Protein AF-A0AA35P210-F1 (afdb_monomer)

Radius of gyration: 18.7 Å; Cα contacts (8 Å, |Δi|>4): 57; chains: 1; bounding box: 35×37×62 Å

Sequence (106 aa):
MSRELFVLTYGALVAQLCKDYEKDEDVNKYLDSMGYNIGIRLVEDFLARSSVKKCRSYSETTDIIAQIHLAAEVTFIQDTLKGDDVTEIGIAFLKKIETRKHKRNK

InterPro domains:
  IPR007194 Transport protein particle (TRAPP) component [PF04051] (6-66)
  IPR016721 Bet3 family [PTHR13048] (1-68)
  IPR024096 NO signalling/Golgi transport ligand-binding domain superfamily [SSF111126] (2-96)

Solvent-accessible surface area (backbone atoms only — not comparable to full-atom values): 6626 Å² total; per-residue (Å²): 135,59,72,65,61,52,53,52,52,51,48,52,51,50,58,48,40,63,69,78,36,98,45,70,71,59,41,50,54,50,53,49,54,51,48,52,60,50,46,65,59,46,52,56,56,45,55,72,73,42,92,67,70,85,62,90,44,70,67,54,43,48,54,53,26,68,76,70,65,61,81,42,52,73,42,79,73,36,39,47,94,81,71,39,98,50,72,37,76,43,77,44,74,76,70,83,84,80,77,79,77,78,80,80,80,132

pLDDT: mean 75.39, std 16.11, range [38.28, 94.88]

Foldseek 3Di:
DDPVVVVVVVVVVLVVLVVVDVDPVVSVVVVVVVVVVVVVVVVVVCVVPDPQPDDPDVVSVCVVCVVPPAPWDKDFPDDVVVPGPDTDIDTHHPDDDDDPPDPPDD

Organism: NCBI:txid74358

Secondary structure (DSSP, 8-state):
--HHHHHHHHHHHHHHHHHH-S-HHHHHHHHHHHHHHHHHHHHHHHHHHS-----SSHHHHHHHHHHH--SEEEEEEE-GGGT-SS-EEEEEE-------------

Mean predicted aligned error: 11.5 Å

Structure (mmCIF, N/CA/C/O backbone):
data_AF-A0AA35P210-F1
#
_entry.id   AF-A0AA35P210-F1
#
loop_
_atom_site.group_PDB
_atom_site.id
_atom_site.type_symbol
_atom_site.label_atom_id
_atom_site.label_alt_id
_atom_site.label_comp_id
_atom_site.label_asym_id
_atom_site.label_entity_id
_atom_site.label_seq_id
_atom_site.pdbx_PDB_ins_code
_atom_site.Ca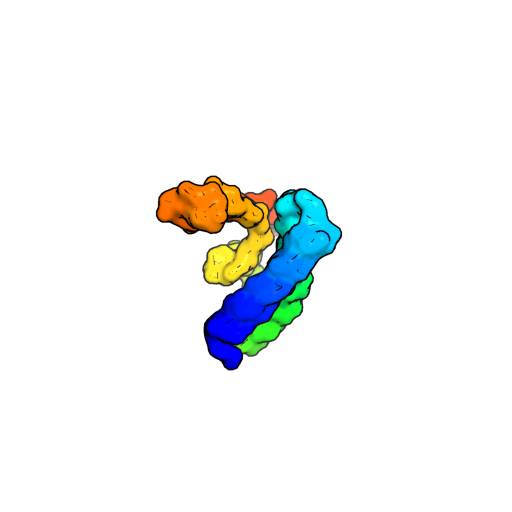rtn_x
_atom_site.Cartn_y
_atom_site.Cartn_z
_atom_site.occupancy
_atom_site.B_iso_or_equiv
_atom_site.auth_seq_id
_atom_site.auth_comp_id
_atom_site.auth_asym_id
_atom_site.auth_atom_id
_atom_site.pdbx_PDB_model_num
ATOM 1 N N . MET A 1 1 ? 14.359 -12.655 3.179 1.00 58.31 1 MET A N 1
ATOM 2 C CA . MET A 1 1 ? 13.148 -12.359 3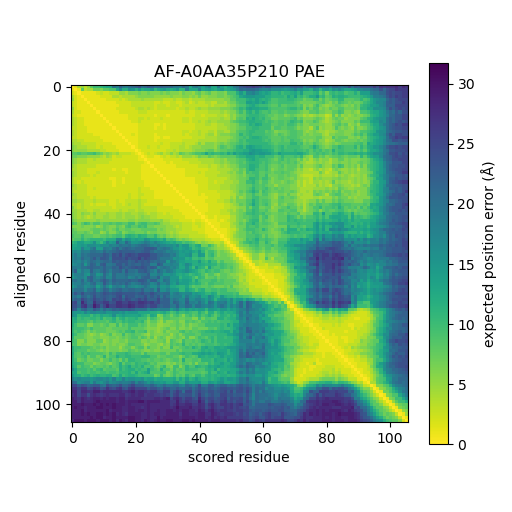.976 1.00 58.31 1 MET A CA 1
ATOM 3 C C . MET A 1 1 ? 12.151 -13.479 3.743 1.00 58.31 1 MET A C 1
ATOM 5 O O . MET A 1 1 ? 11.927 -13.806 2.584 1.00 58.31 1 MET A O 1
ATOM 9 N N . SER A 1 2 ? 11.616 -14.105 4.796 1.00 87.69 2 SER A N 1
ATOM 10 C CA . SER A 1 2 ? 10.570 -15.126 4.649 1.00 87.69 2 SER A CA 1
ATOM 11 C C . SER A 1 2 ? 9.199 -14.463 4.482 1.00 87.69 2 SER A C 1
ATOM 13 O O . SER A 1 2 ? 8.934 -13.408 5.062 1.00 87.69 2 SER A O 1
ATOM 15 N N . ARG A 1 3 ? 8.318 -15.083 3.687 1.00 87.25 3 ARG A N 1
ATOM 16 C CA . ARG A 1 3 ? 6.931 -14.629 3.478 1.00 87.25 3 ARG A CA 1
ATOM 17 C C . ARG A 1 3 ? 6.172 -14.498 4.802 1.00 87.25 3 ARG A C 1
ATOM 19 O O . ARG A 1 3 ? 5.434 -13.542 4.993 1.00 87.25 3 ARG A O 1
ATOM 26 N N . GLU A 1 4 ? 6.384 -15.438 5.714 1.00 86.25 4 GLU A N 1
ATOM 27 C CA . GLU A 1 4 ? 5.726 -15.485 7.023 1.00 86.25 4 GLU A CA 1
ATOM 28 C C . GLU A 1 4 ? 6.082 -14.278 7.891 1.00 86.25 4 GLU A C 1
ATOM 30 O O . GLU A 1 4 ? 5.196 -13.656 8.468 1.00 86.25 4 GLU A O 1
ATOM 35 N N . LEU A 1 5 ? 7.360 -13.887 7.927 1.00 90.38 5 LEU A N 1
ATOM 36 C CA . LEU A 1 5 ? 7.794 -12.721 8.694 1.00 90.38 5 LEU A CA 1
ATOM 37 C C . LEU A 1 5 ? 7.156 -11.433 8.159 1.00 90.38 5 LEU A C 1
ATOM 39 O O . LEU A 1 5 ? 6.730 -10.587 8.942 1.00 90.38 5 LEU A O 1
ATOM 43 N N . PHE A 1 6 ? 7.046 -11.298 6.835 1.00 89.38 6 PHE A N 1
ATOM 44 C CA . PHE A 1 6 ? 6.352 -10.167 6.221 1.00 89.38 6 PHE A CA 1
ATOM 45 C C . PHE A 1 6 ? 4.867 -10.136 6.603 1.00 89.38 6 PHE A C 1
ATOM 47 O O . PHE A 1 6 ? 4.389 -9.107 7.073 1.00 89.38 6 PHE A O 1
ATOM 54 N N . VAL A 1 7 ? 4.161 -11.264 6.469 1.00 90.44 7 VAL A N 1
ATOM 55 C CA . VAL A 1 7 ? 2.733 -11.370 6.818 1.00 90.44 7 VAL A CA 1
ATOM 56 C C . VAL A 1 7 ? 2.498 -11.040 8.291 1.00 90.44 7 VAL A C 1
ATOM 58 O O . VAL A 1 7 ? 1.593 -10.274 8.600 1.00 90.44 7 VAL A O 1
ATOM 61 N N . LEU A 1 8 ? 3.334 -11.552 9.197 1.00 91.69 8 LEU A N 1
ATOM 62 C CA . LEU A 1 8 ? 3.220 -11.270 10.630 1.00 91.69 8 LEU A CA 1
ATOM 63 C C . LEU A 1 8 ? 3.479 -9.797 10.953 1.00 91.69 8 LEU A C 1
ATOM 65 O O . LEU A 1 8 ? 2.767 -9.210 11.763 1.00 91.69 8 LEU A O 1
ATOM 69 N N . THR A 1 9 ? 4.472 -9.187 10.306 1.00 93.69 9 THR A N 1
ATOM 70 C CA . THR A 1 9 ? 4.811 -7.776 10.536 1.00 93.69 9 THR A CA 1
ATOM 71 C C . THR A 1 9 ? 3.717 -6.855 10.000 1.00 93.69 9 THR A C 1
ATOM 73 O O . THR A 1 9 ? 3.322 -5.907 10.675 1.00 93.69 9 THR A O 1
ATOM 76 N N . TYR A 1 10 ? 3.183 -7.157 8.813 1.00 93.12 10 TYR A N 1
ATOM 77 C CA . TYR A 1 10 ? 2.057 -6.423 8.243 1.00 93.12 10 TYR A CA 1
ATOM 78 C C . TYR A 1 10 ? 0.786 -6.616 9.080 1.00 93.12 10 TYR A C 1
ATOM 80 O O . TYR A 1 10 ? 0.106 -5.644 9.389 1.00 93.12 10 TYR A O 1
ATOM 88 N N . GLY A 1 11 ? 0.510 -7.838 9.543 1.00 92.69 11 GLY A N 1
ATOM 89 C CA . GLY A 1 11 ? -0.607 -8.124 10.443 1.00 92.69 11 GLY A CA 1
ATOM 90 C C . GLY A 1 11 ? -0.509 -7.371 11.772 1.00 92.69 11 GLY A C 1
ATOM 91 O O . GLY A 1 11 ? -1.502 -6.812 12.226 1.00 92.69 11 GLY A O 1
ATOM 92 N N . ALA A 1 12 ? 0.684 -7.285 12.370 1.00 94.31 12 ALA A N 1
ATOM 93 C CA . ALA A 1 12 ? 0.909 -6.498 13.584 1.00 94.31 12 ALA A CA 1
ATOM 94 C C . ALA A 1 12 ? 0.688 -4.994 13.353 1.00 94.31 12 ALA A C 1
ATOM 96 O O . ALA A 1 12 ? 0.076 -4.332 14.190 1.00 94.31 12 ALA A O 1
ATOM 97 N N . LEU A 1 13 ? 1.141 -4.467 12.211 1.00 94.88 13 LEU A N 1
ATOM 98 C CA . LEU A 1 13 ? 0.895 -3.082 11.814 1.00 94.88 13 LEU A CA 1
ATOM 99 C C . LEU A 1 13 ? -0.605 -2.800 11.660 1.00 94.88 13 LEU A C 1
ATOM 101 O O . LEU A 1 13 ? -1.104 -1.846 12.248 1.00 94.88 13 LEU A O 1
ATOM 105 N N . VAL A 1 14 ? -1.331 -3.632 10.907 1.00 94.50 14 VAL A N 1
ATOM 106 C CA . VAL A 1 14 ? -2.780 -3.468 10.700 1.00 94.50 14 VAL A CA 1
ATOM 107 C C . VAL A 1 14 ? -3.528 -3.588 12.025 1.00 94.50 14 VAL A C 1
ATOM 109 O O . VAL A 1 14 ? -4.367 -2.748 12.327 1.00 94.50 14 VAL A O 1
ATOM 112 N N . ALA A 1 15 ? -3.175 -4.564 12.866 1.00 93.25 15 ALA A N 1
ATOM 113 C CA . ALA A 1 15 ? -3.777 -4.724 14.187 1.00 93.25 15 ALA A CA 1
ATOM 114 C C . ALA A 1 15 ? -3.555 -3.504 15.093 1.00 93.25 15 ALA A C 1
ATOM 116 O O . ALA A 1 15 ? -4.407 -3.204 15.928 1.00 93.25 15 ALA A O 1
ATOM 117 N N . GLN A 1 16 ? -2.423 -2.810 14.951 1.00 93.88 16 GLN A N 1
ATOM 118 C CA . GLN A 1 16 ? -2.172 -1.559 15.658 1.00 93.88 16 GLN A CA 1
ATOM 119 C C . GLN A 1 16 ? -3.035 -0.421 15.093 1.00 93.88 16 GLN A C 1
ATOM 121 O O . GLN A 1 16 ? -3.699 0.269 15.858 1.00 93.88 16 GLN A O 1
ATOM 126 N N . LEU A 1 17 ? -3.119 -0.284 13.767 1.00 93.75 17 LEU A N 1
ATOM 127 C CA . LEU A 1 17 ? -3.962 0.728 13.124 1.00 93.75 17 LEU A CA 1
ATOM 128 C C . LEU A 1 17 ? -5.449 0.549 13.463 1.00 93.75 17 LEU A C 1
ATOM 130 O O . LEU A 1 17 ? -6.114 1.527 13.774 1.00 93.75 17 LEU A O 1
ATOM 134 N N . CYS A 1 18 ? -5.964 -0.681 13.501 1.00 92.12 18 CYS A N 1
ATOM 135 C CA . CYS A 1 18 ? -7.346 -0.951 13.914 1.00 92.12 18 CYS A CA 1
ATOM 136 C C . CYS A 1 18 ? -7.629 -0.610 15.390 1.00 92.12 18 CYS A C 1
ATOM 138 O O . CYS A 1 18 ? -8.789 -0.525 15.776 1.00 92.12 18 CYS A O 1
ATOM 140 N N . LYS A 1 19 ? -6.602 -0.451 16.237 1.00 93.12 19 LYS A N 1
ATOM 141 C CA . LYS A 1 19 ? -6.768 0.063 17.610 1.00 93.12 19 LYS A CA 1
ATOM 142 C C . LYS A 1 19 ? -6.722 1.585 17.659 1.00 93.12 19 LYS A C 1
ATOM 144 O O . LYS A 1 19 ? -7.401 2.182 18.487 1.00 93.12 19 LYS A O 1
ATOM 149 N N . ASP A 1 20 ? -5.896 2.183 16.806 1.00 94.69 20 ASP A N 1
ATOM 150 C CA . ASP A 1 20 ? -5.655 3.625 16.778 1.00 94.69 20 ASP A CA 1
ATOM 151 C C . ASP A 1 20 ? -6.743 4.385 15.989 1.00 94.69 20 ASP A C 1
ATOM 153 O O . ASP A 1 20 ? -6.939 5.581 16.204 1.00 94.69 20 ASP A O 1
ATOM 157 N N . TYR A 1 21 ? -7.474 3.694 15.108 1.00 92.00 21 TYR A N 1
ATOM 158 C CA . TYR A 1 21 ? -8.571 4.229 14.300 1.00 92.00 21 TYR A CA 1
ATOM 159 C C . TYR A 1 21 ? -9.886 3.494 14.585 1.00 92.00 21 TYR A C 1
ATOM 161 O O . TYR A 1 21 ? -9.929 2.270 14.621 1.00 92.00 21 TYR A O 1
ATOM 169 N N . GLU A 1 22 ? -10.984 4.245 14.719 1.00 89.06 22 GLU A N 1
ATOM 170 C CA . GLU A 1 22 ? -12.327 3.681 14.948 1.00 89.06 22 GLU A CA 1
ATOM 171 C C . GLU A 1 22 ? -13.006 3.164 13.669 1.00 89.06 22 GLU A C 1
ATOM 173 O O . GLU A 1 22 ? -13.981 2.419 13.746 1.00 89.06 22 GLU A O 1
ATOM 178 N N . LYS A 1 23 ? -12.534 3.600 12.495 1.00 91.56 23 LYS A N 1
ATOM 179 C CA . LYS A 1 23 ? -13.165 3.345 11.196 1.00 91.56 23 LYS A CA 1
ATOM 180 C C . LYS A 1 23 ? -12.205 2.667 10.233 1.00 91.56 23 LYS A C 1
ATOM 182 O O . LYS A 1 23 ? -11.105 3.171 9.986 1.00 91.56 23 LYS A O 1
ATOM 187 N N . ASP A 1 24 ? -12.673 1.593 9.609 1.00 89.81 24 ASP A N 1
ATOM 188 C CA . ASP A 1 24 ? -11.917 0.839 8.607 1.00 89.81 24 ASP A CA 1
ATOM 189 C C . ASP A 1 24 ? -11.519 1.710 7.410 1.00 89.81 24 ASP A C 1
ATOM 191 O O . ASP A 1 24 ? -10.456 1.512 6.821 1.00 89.81 24 ASP A O 1
ATOM 195 N N . GLU A 1 25 ? -12.331 2.708 7.042 1.00 91.56 25 GLU A N 1
ATOM 196 C CA . GLU A 1 25 ? -11.999 3.615 5.941 1.00 91.56 25 GLU A CA 1
ATOM 197 C C . GLU A 1 25 ? -10.722 4.411 6.211 1.00 91.56 25 GLU A C 1
ATOM 199 O O . GLU A 1 25 ? -9.949 4.668 5.288 1.00 91.56 25 GLU A O 1
ATOM 204 N N . ASP A 1 26 ? -10.481 4.804 7.460 1.00 92.19 26 ASP A N 1
ATOM 205 C CA . ASP A 1 26 ? -9.306 5.594 7.819 1.00 92.19 26 ASP A CA 1
ATOM 206 C C . ASP A 1 26 ? -8.052 4.713 7.917 1.00 92.19 26 ASP A C 1
ATOM 208 O O . ASP A 1 26 ? -6.981 5.128 7.465 1.00 92.19 26 ASP A O 1
ATOM 212 N N . VAL A 1 27 ? -8.204 3.458 8.364 1.00 92.62 27 VAL A N 1
ATOM 213 C CA . VAL A 1 27 ? -7.149 2.433 8.275 1.00 92.62 27 VAL A CA 1
ATOM 214 C C . VAL A 1 27 ? -6.762 2.188 6.815 1.00 92.62 27 VAL A C 1
ATOM 216 O O . VAL A 1 27 ? -5.581 2.243 6.471 1.00 92.62 27 VAL A O 1
ATOM 219 N N . ASN A 1 28 ? -7.741 1.986 5.930 1.00 90.56 28 ASN A N 1
ATOM 220 C CA . ASN A 1 28 ? -7.494 1.725 4.511 1.00 90.56 28 ASN A CA 1
ATOM 221 C C . ASN A 1 28 ? -6.806 2.904 3.810 1.00 90.56 28 ASN A C 1
ATOM 223 O O . ASN A 1 28 ? -5.851 2.690 3.066 1.00 90.56 28 ASN A O 1
ATOM 227 N N . LYS A 1 29 ? -7.213 4.151 4.092 1.00 91.62 29 LYS A N 1
ATOM 228 C CA . LYS A 1 29 ? -6.523 5.351 3.573 1.00 91.62 29 LYS A CA 1
ATOM 229 C C . LYS A 1 29 ? -5.065 5.413 4.020 1.00 91.62 29 LYS A C 1
ATOM 231 O O . LYS A 1 29 ? -4.192 5.796 3.241 1.00 91.62 29 LYS A O 1
ATOM 236 N N . TYR A 1 30 ? -4.795 5.065 5.278 1.00 93.44 30 TYR A N 1
ATOM 237 C CA . TYR A 1 30 ? -3.431 5.039 5.790 1.00 93.44 30 TYR A CA 1
ATOM 238 C C . TYR A 1 30 ? -2.594 3.966 5.083 1.00 93.44 30 TYR A C 1
ATOM 240 O O . TYR A 1 30 ? -1.486 4.252 4.623 1.00 93.44 30 TYR A O 1
ATOM 248 N N . LEU A 1 31 ? -3.128 2.746 4.966 1.00 92.56 31 LEU A N 1
ATOM 249 C CA . LEU A 1 31 ? -2.455 1.629 4.301 1.00 92.56 31 LEU A CA 1
ATOM 250 C C . LEU A 1 31 ? -2.168 1.926 2.825 1.00 92.56 31 LEU A C 1
ATOM 252 O O . LEU A 1 31 ? -1.071 1.616 2.360 1.00 92.56 31 LEU A O 1
ATOM 256 N N . ASP A 1 32 ? -3.099 2.574 2.124 1.00 87.75 32 ASP A N 1
ATOM 257 C CA . ASP A 1 32 ? -2.925 3.010 0.735 1.00 87.75 32 ASP A CA 1
ATOM 258 C C . ASP A 1 32 ? -1.785 4.034 0.600 1.00 87.75 32 ASP A C 1
ATOM 260 O O . ASP A 1 32 ? -0.832 3.828 -0.154 1.00 87.75 32 ASP A O 1
ATOM 264 N N . SER A 1 33 ? -1.795 5.085 1.427 1.00 89.88 33 SER A N 1
ATOM 265 C CA . SER A 1 33 ? -0.733 6.101 1.446 1.00 89.88 33 SER A CA 1
ATOM 266 C C . SER A 1 33 ? 0.641 5.507 1.776 1.00 89.88 33 SER A C 1
ATOM 268 O O . SER A 1 33 ? 1.653 5.825 1.140 1.00 89.88 33 SER A O 1
ATOM 270 N N . MET A 1 34 ? 0.705 4.603 2.756 1.00 93.69 34 MET A N 1
ATOM 271 C CA . MET A 1 34 ? 1.936 3.894 3.089 1.00 93.69 34 MET A CA 1
ATOM 272 C C . MET A 1 34 ? 2.415 3.035 1.908 1.00 93.69 34 MET A C 1
ATOM 274 O O . MET A 1 34 ? 3.595 3.091 1.555 1.00 93.69 34 MET A O 1
ATOM 278 N N . GLY A 1 35 ? 1.511 2.280 1.277 1.00 88.69 35 GLY A 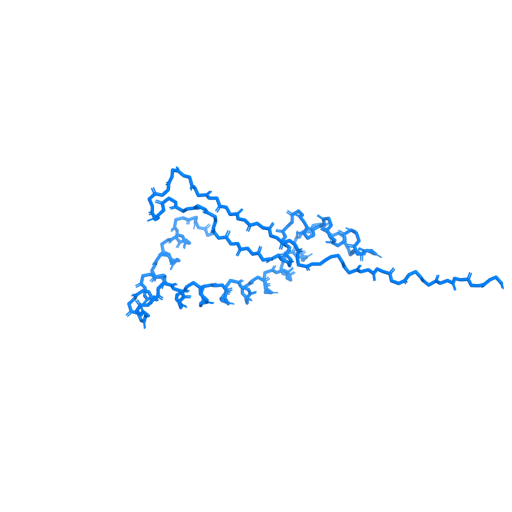N 1
ATOM 279 C CA . GLY A 1 35 ? 1.799 1.450 0.109 1.00 88.69 35 GLY A CA 1
ATOM 280 C C . GLY A 1 35 ? 2.334 2.261 -1.069 1.00 88.69 35 GLY A C 1
ATOM 281 O O . GLY A 1 35 ? 3.359 1.897 -1.647 1.00 88.69 35 GLY A O 1
ATOM 282 N N . TYR A 1 36 ? 1.721 3.409 -1.361 1.00 84.31 36 TYR A N 1
ATOM 283 C CA . TYR A 1 36 ? 2.166 4.333 -2.403 1.00 84.31 36 TYR A CA 1
ATOM 284 C C . TYR A 1 36 ? 3.594 4.849 -2.153 1.00 84.31 36 TYR A C 1
ATOM 286 O O . TYR A 1 36 ? 4.453 4.779 -3.035 1.00 84.31 36 TYR A O 1
ATOM 294 N N . ASN A 1 37 ? 3.891 5.297 -0.928 1.00 86.94 37 ASN A N 1
ATOM 295 C CA . ASN A 1 37 ? 5.222 5.790 -0.558 1.00 86.94 37 ASN A CA 1
ATOM 296 C C . ASN A 1 37 ? 6.297 4.691 -0.601 1.00 86.94 37 ASN A C 1
ATOM 298 O O . ASN A 1 37 ? 7.432 4.941 -1.016 1.00 86.94 37 ASN A O 1
ATOM 302 N N . ILE A 1 38 ? 5.950 3.467 -0.189 1.00 89.19 38 ILE A N 1
ATOM 303 C CA . ILE A 1 38 ? 6.827 2.299 -0.330 1.00 89.19 38 ILE A CA 1
ATOM 304 C C . ILE A 1 38 ? 7.065 2.011 -1.817 1.00 89.19 38 ILE A C 1
ATOM 306 O O . ILE A 1 38 ? 8.215 1.847 -2.226 1.00 89.19 38 ILE A O 1
ATOM 310 N N . GLY A 1 39 ? 6.012 2.022 -2.636 1.00 82.31 39 GLY A N 1
ATOM 311 C CA . GLY A 1 39 ? 6.075 1.792 -4.079 1.00 82.31 39 GLY A CA 1
ATOM 312 C C . GLY A 1 39 ? 7.019 2.751 -4.807 1.00 82.31 39 GLY A C 1
ATOM 313 O O . GLY A 1 39 ? 7.842 2.302 -5.604 1.00 82.31 39 GLY A O 1
ATOM 314 N N . ILE A 1 40 ? 6.989 4.049 -4.474 1.00 80.19 40 ILE A N 1
ATOM 315 C CA . ILE A 1 40 ? 7.914 5.056 -5.034 1.00 80.19 40 ILE A CA 1
ATOM 316 C C . ILE A 1 40 ? 9.385 4.701 -4.768 1.00 80.19 40 ILE A C 1
ATOM 318 O O . ILE A 1 40 ? 10.248 4.947 -5.604 1.00 80.19 40 ILE A O 1
ATOM 322 N N . ARG A 1 41 ? 9.699 4.111 -3.614 1.00 83.38 41 ARG A N 1
ATOM 323 C CA . ARG A 1 41 ? 11.077 3.717 -3.281 1.00 83.38 41 ARG A CA 1
ATOM 324 C C . ARG A 1 41 ? 11.457 2.390 -3.928 1.00 83.38 41 ARG A C 1
ATOM 326 O O . ARG A 1 41 ? 12.601 2.199 -4.328 1.00 83.38 41 ARG A O 1
ATOM 333 N N . LEU A 1 42 ? 10.496 1.473 -4.037 1.00 79.75 42 LEU A N 1
ATOM 334 C CA . LEU A 1 42 ? 10.709 0.171 -4.660 1.00 79.75 42 LEU A CA 1
ATOM 335 C C . LEU A 1 42 ? 10.894 0.272 -6.173 1.00 79.75 42 LEU A C 1
ATOM 337 O O . LEU A 1 42 ? 11.653 -0.521 -6.722 1.00 79.75 42 LEU A O 1
ATOM 341 N N . VAL A 1 43 ? 10.252 1.230 -6.853 1.00 75.69 43 VAL A N 1
ATOM 342 C CA . VAL A 1 43 ? 10.389 1.359 -8.313 1.00 75.69 43 VAL A CA 1
ATOM 343 C C . VAL A 1 43 ? 11.828 1.670 -8.732 1.00 75.69 43 VAL A C 1
ATOM 345 O O . VAL A 1 43 ? 12.273 1.173 -9.763 1.00 75.69 43 VAL A O 1
ATOM 348 N N . GLU A 1 44 ? 12.593 2.411 -7.926 1.00 73.12 44 GLU A N 1
ATOM 349 C CA . GLU A 1 44 ? 14.004 2.693 -8.214 1.00 73.12 44 GLU A CA 1
ATOM 350 C C . GLU A 1 44 ? 14.868 1.425 -8.147 1.00 73.12 44 GLU A C 1
ATOM 352 O O . GLU A 1 44 ? 15.581 1.115 -9.105 1.00 73.12 44 GLU A O 1
ATOM 357 N N . ASP A 1 45 ? 14.767 0.654 -7.057 1.00 77.50 45 ASP A N 1
ATOM 358 C CA . ASP A 1 45 ? 15.499 -0.613 -6.900 1.00 77.50 45 ASP A CA 1
ATOM 359 C C . ASP A 1 45 ? 15.044 -1.653 -7.935 1.00 77.50 45 ASP A C 1
ATOM 361 O O . ASP A 1 45 ? 15.851 -2.368 -8.531 1.00 77.50 45 ASP A O 1
ATOM 365 N N . PHE A 1 46 ? 13.746 -1.680 -8.238 1.00 7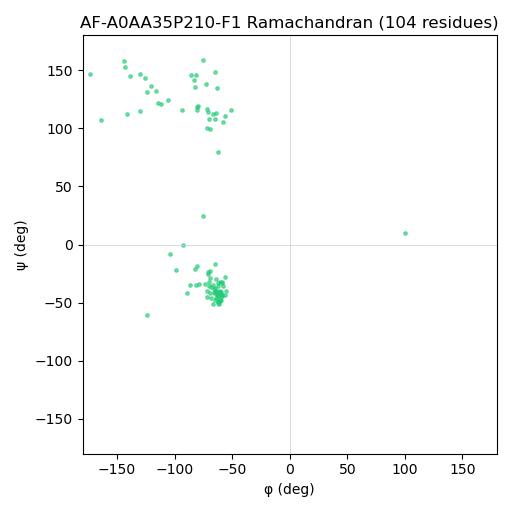3.00 46 PHE A N 1
ATOM 366 C CA . PHE A 1 46 ? 13.192 -2.530 -9.278 1.00 73.00 46 PHE A CA 1
ATOM 367 C C . PHE A 1 46 ? 13.769 -2.189 -10.654 1.00 73.00 46 PHE A C 1
ATOM 369 O O . PHE A 1 46 ? 14.219 -3.089 -11.357 1.00 73.00 46 PHE A O 1
ATOM 376 N N . LEU A 1 47 ? 13.804 -0.917 -11.058 1.00 71.31 47 LEU A N 1
ATOM 377 C CA . LEU A 1 47 ? 14.388 -0.509 -12.342 1.00 71.31 47 LEU A CA 1
ATOM 378 C C . LEU A 1 47 ? 15.897 -0.783 -12.407 1.00 71.31 47 LEU A C 1
ATOM 380 O O . LEU A 1 47 ? 16.415 -1.056 -13.486 1.00 71.31 47 LEU A O 1
ATOM 384 N N . ALA A 1 48 ? 16.598 -0.742 -11.271 1.00 73.94 48 ALA A N 1
ATOM 385 C CA . ALA A 1 48 ? 18.020 -1.066 -11.200 1.00 73.94 48 ALA A CA 1
ATOM 386 C C . ALA A 1 48 ? 18.302 -2.574 -11.328 1.00 73.94 48 ALA A C 1
ATOM 388 O O . ALA A 1 48 ? 19.331 -2.964 -11.882 1.00 73.94 48 ALA A O 1
ATOM 389 N N . ARG A 1 49 ? 17.411 -3.429 -10.808 1.00 76.94 49 ARG A N 1
ATOM 390 C CA . ARG A 1 49 ? 17.593 -4.894 -10.776 1.00 76.94 49 ARG A CA 1
ATOM 391 C C . ARG A 1 49 ? 16.867 -5.624 -11.904 1.00 76.94 49 ARG A C 1
ATOM 393 O O . ARG A 1 49 ? 17.236 -6.748 -12.238 1.00 76.94 49 ARG A O 1
ATOM 400 N N . SER A 1 50 ? 15.841 -5.013 -12.484 1.00 68.50 50 SER A N 1
ATOM 401 C CA . SER A 1 50 ? 15.132 -5.544 -13.642 1.00 68.50 50 SER A CA 1
ATOM 402 C C . SER A 1 50 ? 15.883 -5.190 -14.927 1.00 68.50 50 SER A C 1
ATOM 404 O O . SER A 1 50 ? 16.416 -4.097 -15.088 1.00 68.50 50 SER A O 1
ATOM 406 N N . SER A 1 51 ? 15.916 -6.109 -15.892 1.00 66.06 51 SER A N 1
ATOM 407 C CA . SER A 1 51 ? 16.498 -5.885 -17.226 1.00 66.06 51 SER A CA 1
ATOM 408 C C . SER A 1 51 ? 15.595 -5.030 -18.130 1.00 66.06 51 SER A C 1
ATOM 410 O O . SER A 1 51 ? 15.655 -5.104 -19.362 1.00 66.06 51 SER A O 1
ATOM 412 N N . VAL A 1 52 ? 14.740 -4.211 -17.517 1.00 68.12 52 VAL A N 1
ATOM 413 C CA . VAL A 1 52 ? 13.809 -3.321 -18.191 1.00 68.12 52 VAL A CA 1
ATOM 414 C C . VAL A 1 52 ? 14.615 -2.196 -18.836 1.00 68.12 52 VAL A C 1
ATOM 416 O O . VAL A 1 52 ? 15.259 -1.384 -18.174 1.00 68.12 52 VAL A O 1
ATOM 419 N N . LYS A 1 53 ? 14.614 -2.151 -20.171 1.00 66.62 53 LYS A N 1
ATOM 420 C CA . LYS A 1 53 ? 15.299 -1.094 -20.926 1.00 66.62 53 LYS A CA 1
ATOM 421 C C . LYS A 1 53 ? 14.633 0.257 -20.643 1.00 66.62 53 LYS A C 1
ATOM 423 O O . LYS A 1 53 ? 13.418 0.323 -20.466 1.00 66.62 53 LYS A O 1
ATOM 428 N N . LYS A 1 54 ? 15.410 1.353 -20.677 1.00 62.38 54 LYS A N 1
ATOM 429 C CA . LYS A 1 54 ? 14.850 2.718 -20.679 1.00 62.38 54 LYS A CA 1
ATOM 430 C C . LYS A 1 54 ? 13.793 2.815 -21.778 1.00 62.38 54 LYS A C 1
ATOM 432 O O . LYS A 1 54 ? 14.124 2.690 -22.958 1.00 62.38 54 LYS A O 1
ATOM 437 N N . CYS A 1 55 ? 12.548 3.034 -21.372 1.00 65.81 55 CYS A N 1
ATOM 438 C CA . CYS A 1 55 ? 11.423 3.153 -22.285 1.00 65.81 55 CYS A CA 1
ATOM 439 C C . CYS A 1 55 ? 11.624 4.375 -23.184 1.00 65.81 55 CYS A C 1
ATOM 441 O O . CYS A 1 55 ? 11.994 5.449 -22.702 1.00 65.81 55 CYS A O 1
ATOM 443 N N . ARG A 1 56 ? 11.386 4.230 -24.488 1.00 68.19 56 ARG A N 1
ATOM 444 C CA . ARG A 1 56 ? 11.506 5.333 -25.462 1.00 68.19 56 ARG A CA 1
ATOM 445 C C . ARG A 1 56 ? 10.159 5.889 -25.894 1.00 68.19 56 ARG A C 1
ATOM 447 O O . ARG A 1 56 ? 10.101 6.897 -26.595 1.00 68.19 56 ARG A O 1
ATOM 454 N N . SER A 1 57 ? 9.079 5.235 -25.491 1.00 58.28 57 SER A N 1
ATOM 455 C CA . SER A 1 57 ? 7.720 5.654 -25.787 1.00 58.28 57 SER A CA 1
ATOM 456 C C . SER A 1 57 ? 6.809 5.370 -24.605 1.00 58.28 57 SER A C 1
ATOM 458 O O . SER A 1 57 ? 7.034 4.435 -23.840 1.00 58.28 57 SER A O 1
ATOM 460 N N . TYR A 1 58 ? 5.743 6.161 -24.496 1.00 54.81 58 TYR A N 1
ATOM 461 C CA . TYR A 1 58 ? 4.734 5.956 -23.468 1.00 54.81 58 TYR A CA 1
ATOM 462 C C . TYR A 1 58 ? 4.102 4.564 -23.577 1.00 54.81 58 TYR A C 1
ATOM 464 O O . TYR A 1 58 ? 3.828 3.980 -22.547 1.00 54.81 58 TYR A O 1
ATOM 472 N N . SER A 1 59 ? 3.949 3.988 -24.779 1.00 62.09 59 SER A N 1
ATOM 473 C CA . SER A 1 59 ? 3.424 2.621 -24.950 1.00 62.09 59 SER A CA 1
ATOM 474 C C . SER A 1 59 ? 4.305 1.574 -24.267 1.00 62.09 59 SER A C 1
ATOM 476 O O . SER A 1 59 ? 3.785 0.800 -23.482 1.00 62.09 59 SER A O 1
ATOM 478 N N . GLU A 1 60 ? 5.629 1.609 -24.470 1.00 66.00 60 GLU A N 1
ATOM 479 C CA . GLU A 1 60 ? 6.564 0.701 -23.775 1.00 66.00 60 GLU A CA 1
ATOM 480 C C . GLU A 1 60 ? 6.528 0.910 -22.264 1.00 66.00 60 GLU A C 1
ATOM 482 O O . GLU A 1 60 ? 6.508 -0.051 -21.503 1.00 66.00 60 GLU A O 1
ATOM 487 N N . THR A 1 61 ? 6.487 2.174 -21.830 1.00 62.81 61 THR A N 1
ATOM 488 C CA . THR A 1 61 ? 6.301 2.505 -20.419 1.00 62.81 61 THR A CA 1
ATOM 489 C C . THR A 1 61 ? 4.994 1.922 -19.907 1.00 62.81 61 THR A C 1
ATOM 491 O O . THR A 1 61 ? 5.007 1.316 -18.853 1.00 62.81 61 THR A O 1
ATOM 494 N N . THR A 1 62 ? 3.897 2.024 -20.659 1.00 56.06 62 THR A N 1
ATOM 495 C CA . THR A 1 62 ? 2.584 1.495 -20.270 1.00 56.06 62 THR A CA 1
ATOM 496 C C . THR A 1 62 ? 2.585 -0.027 -20.249 1.00 56.06 62 THR A C 1
ATOM 498 O O . THR A 1 62 ? 1.979 -0.571 -19.349 1.00 56.06 62 THR A O 1
ATOM 501 N N . ASP A 1 63 ? 3.277 -0.716 -21.159 1.00 61.34 63 ASP A N 1
ATOM 502 C CA . ASP A 1 63 ? 3.353 -2.184 -21.193 1.00 61.34 63 ASP A CA 1
ATOM 503 C C . ASP A 1 63 ? 4.207 -2.736 -20.043 1.00 61.34 63 ASP A C 1
ATOM 505 O O . ASP A 1 63 ? 3.836 -3.714 -19.402 1.00 61.34 63 ASP A O 1
ATOM 509 N N . ILE A 1 64 ? 5.325 -2.078 -19.728 1.00 64.00 64 ILE A N 1
ATOM 510 C CA . ILE A 1 64 ? 6.182 -2.412 -18.581 1.00 64.00 64 ILE A CA 1
ATOM 511 C C . ILE A 1 64 ? 5.449 -2.101 -17.272 1.00 64.00 64 ILE A C 1
ATOM 513 O O . ILE A 1 64 ? 5.407 -2.924 -16.366 1.00 64.00 64 ILE A O 1
ATOM 517 N N . ILE A 1 65 ? 4.821 -0.932 -17.179 1.00 57.88 65 ILE A N 1
ATOM 518 C CA . ILE A 1 65 ? 4.015 -0.527 -16.027 1.00 57.88 65 ILE A CA 1
ATOM 519 C C . ILE A 1 65 ? 2.757 -1.419 -15.915 1.00 57.88 65 ILE A C 1
ATOM 521 O O . ILE A 1 65 ? 2.387 -1.774 -14.805 1.00 57.88 65 ILE A O 1
ATOM 525 N N . ALA A 1 66 ? 2.142 -1.876 -17.011 1.00 55.00 66 ALA A N 1
ATOM 526 C CA . ALA A 1 66 ? 1.015 -2.822 -17.012 1.00 55.00 66 ALA A CA 1
ATOM 527 C C . ALA A 1 66 ? 1.419 -4.228 -16.581 1.00 55.00 66 ALA A C 1
ATOM 529 O O . ALA A 1 66 ? 0.648 -4.908 -15.912 1.00 55.00 66 ALA A O 1
ATOM 530 N N . GLN A 1 67 ? 2.628 -4.655 -16.942 1.00 56.34 67 GLN A N 1
ATOM 531 C CA . GLN A 1 67 ? 3.203 -5.901 -16.449 1.00 56.34 67 GLN A CA 1
ATOM 532 C C . GLN A 1 67 ? 3.589 -5.817 -14.971 1.00 56.34 67 GLN A C 1
ATOM 534 O O . GLN A 1 67 ? 3.733 -6.861 -14.339 1.00 56.34 67 GLN A O 1
ATOM 539 N N . ILE A 1 68 ? 3.826 -4.611 -14.438 1.00 57.53 68 ILE A N 1
ATOM 540 C CA . ILE A 1 68 ? 4.525 -4.460 -13.162 1.00 57.53 68 ILE A CA 1
ATOM 541 C C . ILE A 1 68 ? 3.718 -3.662 -12.132 1.00 57.53 68 ILE A C 1
ATOM 543 O O . ILE A 1 68 ? 3.433 -4.260 -11.112 1.00 57.53 68 ILE A O 1
ATOM 547 N N . HIS A 1 69 ? 3.331 -2.397 -12.325 1.00 52.81 69 HIS A N 1
ATOM 548 C CA . HIS A 1 69 ? 2.569 -1.575 -11.357 1.00 52.81 69 HIS A CA 1
ATOM 549 C C . HIS A 1 69 ? 1.972 -0.335 -12.056 1.00 52.81 69 HIS A C 1
ATOM 551 O O . HIS A 1 69 ? 2.719 0.592 -12.354 1.00 52.81 69 HIS A O 1
ATOM 557 N N . LEU A 1 70 ? 0.656 -0.269 -12.307 1.00 51.03 70 LEU A N 1
ATOM 558 C CA . LEU A 1 70 ? 0.010 0.892 -12.946 1.00 51.03 70 LEU A CA 1
ATOM 559 C C . LEU A 1 70 ? -0.372 1.994 -11.955 1.00 51.03 70 LEU A C 1
ATOM 561 O O . LEU A 1 70 ? -0.797 1.718 -10.838 1.00 51.03 70 LEU A O 1
ATOM 565 N N . ALA A 1 71 ? -0.275 3.249 -12.422 1.00 58.78 71 ALA A N 1
ATOM 566 C CA . ALA A 1 71 ? -1.063 4.370 -11.913 1.00 58.78 71 ALA A CA 1
ATOM 567 C C . ALA A 1 71 ? -2.538 4.053 -12.183 1.00 58.78 71 ALA A C 1
ATOM 569 O O . ALA A 1 71 ? -3.133 4.440 -13.195 1.00 58.78 71 ALA A O 1
ATOM 570 N N . ALA A 1 72 ? -3.064 3.223 -11.306 1.00 61.94 72 ALA A N 1
ATOM 571 C CA . ALA A 1 72 ? -4.382 2.664 -11.349 1.00 61.94 72 ALA A CA 1
ATOM 572 C C . ALA A 1 72 ? -5.052 2.990 -10.031 1.00 61.94 72 ALA A C 1
ATOM 574 O O . ALA A 1 72 ? -4.424 2.985 -8.974 1.00 61.94 72 ALA A O 1
ATOM 575 N N . GLU A 1 73 ? -6.337 3.260 -10.114 1.00 69.25 73 GLU A N 1
ATOM 576 C CA . GLU A 1 73 ? -7.188 3.145 -8.956 1.00 69.25 73 GLU A CA 1
ATOM 577 C C . GLU A 1 73 ? -7.342 1.652 -8.666 1.00 69.25 73 GLU A C 1
ATOM 579 O O . GLU A 1 73 ? -7.8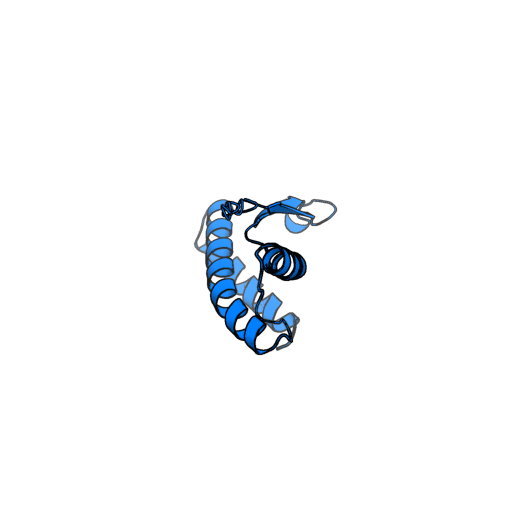05 0.889 -9.520 1.00 69.25 73 GLU A O 1
ATOM 584 N N . VAL A 1 74 ? -6.860 1.235 -7.499 1.00 76.06 74 VAL A N 1
ATOM 585 C CA . VAL A 1 74 ? -6.957 -0.142 -7.021 1.00 76.06 74 VAL A CA 1
ATOM 586 C C . VAL A 1 74 ? -8.023 -0.173 -5.938 1.00 76.06 74 VAL A C 1
ATOM 588 O O . VAL A 1 74 ? -7.948 0.577 -4.968 1.00 76.06 74 VAL A O 1
ATOM 591 N N . THR A 1 75 ? -9.021 -1.032 -6.103 1.00 81.19 75 THR A N 1
ATOM 592 C CA . THR A 1 75 ? -10.126 -1.182 -5.155 1.00 81.19 75 THR A CA 1
ATOM 593 C C . THR A 1 75 ? -10.321 -2.648 -4.805 1.00 81.19 75 THR A C 1
ATOM 595 O O . THR A 1 75 ? -10.102 -3.533 -5.627 1.00 81.19 75 THR A O 1
ATOM 598 N N . PHE A 1 76 ? -10.738 -2.932 -3.575 1.00 82.06 76 PHE A N 1
ATOM 599 C CA . PHE A 1 76 ? -11.221 -4.268 -3.231 1.00 82.06 76 PHE A CA 1
ATOM 600 C C . PHE A 1 76 ? -12.663 -4.396 -3.729 1.00 82.06 76 PHE A C 1
ATOM 602 O O . PHE A 1 76 ? -13.519 -3.612 -3.323 1.00 82.06 76 PHE A O 1
ATOM 609 N N . ILE A 1 77 ? -12.908 -5.344 -4.638 1.00 86.50 77 ILE A N 1
ATOM 610 C CA . ILE A 1 77 ? -14.251 -5.670 -5.144 1.00 86.50 77 ILE A CA 1
ATOM 611 C C . ILE A 1 77 ? -14.886 -6.741 -4.253 1.00 86.50 77 ILE A C 1
ATOM 613 O O . ILE A 1 77 ? -16.058 -6.618 -3.913 1.00 86.50 77 ILE A O 1
ATOM 617 N N . GLN A 1 78 ? -14.106 -7.750 -3.854 1.00 85.25 78 GLN A N 1
ATOM 618 C CA . GLN A 1 78 ? -14.511 -8.800 -2.915 1.00 85.25 78 GLN A CA 1
ATOM 619 C C . GLN A 1 78 ? -13.362 -9.093 -1.947 1.00 85.25 78 GLN A C 1
ATOM 621 O O . GLN A 1 78 ? -12.189 -9.019 -2.328 1.00 85.25 78 GLN A O 1
ATOM 626 N N . ASP A 1 79 ? -13.675 -9.417 -0.699 1.00 84.75 79 ASP A N 1
ATOM 627 C CA . ASP A 1 79 ? -12.706 -9.690 0.353 1.00 84.75 79 ASP A CA 1
ATOM 628 C C . ASP A 1 79 ? -13.163 -10.849 1.248 1.00 84.75 79 ASP A C 1
ATOM 630 O O . ASP A 1 79 ? -14.092 -10.729 2.049 1.00 84.75 79 ASP A O 1
ATOM 634 N N . THR A 1 80 ? -12.445 -11.971 1.171 1.00 86.25 80 THR A N 1
ATOM 635 C CA . THR A 1 80 ? -12.678 -13.132 2.045 1.00 86.25 80 THR A CA 1
ATOM 636 C C . THR A 1 80 ? -12.598 -12.802 3.536 1.00 86.25 80 THR A C 1
ATOM 638 O O . THR A 1 80 ? -13.284 -13.438 4.335 1.00 86.25 80 THR A O 1
ATOM 641 N N . LEU A 1 81 ? -11.829 -11.783 3.942 1.00 83.69 81 LEU A N 1
ATOM 642 C CA . LEU A 1 81 ? -11.783 -11.339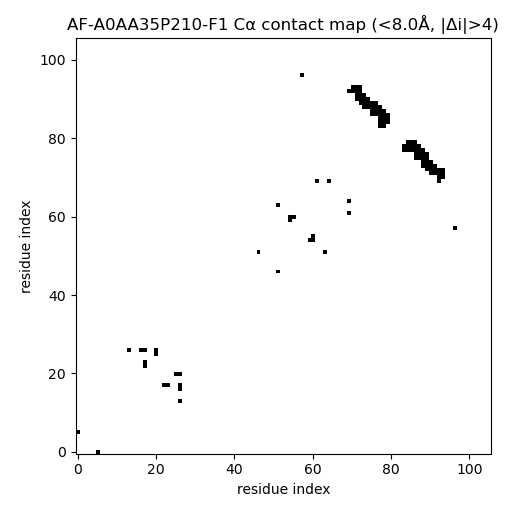 5.340 1.00 83.69 81 LEU A CA 1
ATOM 643 C C . LEU A 1 81 ? -13.089 -10.665 5.783 1.00 83.69 81 LEU A C 1
ATOM 645 O O . LEU A 1 81 ? -13.387 -10.644 6.977 1.00 83.69 81 LEU A O 1
ATOM 649 N N . LYS A 1 82 ? -13.878 -10.150 4.836 1.00 85.94 82 LYS A N 1
ATOM 650 C CA . LYS A 1 82 ? -15.212 -9.577 5.066 1.00 85.94 82 LYS A CA 1
ATOM 651 C C . LYS A 1 82 ? -16.345 -10.591 4.881 1.00 85.94 82 LYS A C 1
ATOM 653 O O . LYS A 1 82 ? -17.499 -10.243 5.119 1.00 85.94 82 LYS A O 1
ATOM 658 N N . GLY A 1 83 ? -16.020 -11.837 4.532 1.00 87.44 83 GLY A N 1
ATOM 659 C CA . GLY A 1 83 ? -16.980 -12.929 4.367 1.00 87.44 83 GLY A CA 1
ATOM 660 C C . GLY A 1 83 ? -17.384 -13.233 2.923 1.00 87.44 83 GLY A C 1
ATOM 661 O O . GLY A 1 83 ? -18.309 -14.019 2.738 1.00 87.44 83 GLY A O 1
ATOM 662 N N . ASP A 1 84 ? -16.712 -12.650 1.925 1.00 91.06 84 ASP A N 1
ATOM 663 C CA . ASP A 1 84 ? -16.924 -13.005 0.516 1.00 91.06 84 ASP A CA 1
ATOM 664 C C . ASP A 1 84 ? -16.273 -14.360 0.166 1.00 91.06 84 ASP A C 1
ATOM 666 O O . ASP A 1 84 ? -15.344 -14.816 0.836 1.00 91.06 84 ASP A O 1
ATOM 670 N N . ASP A 1 85 ? -16.733 -15.0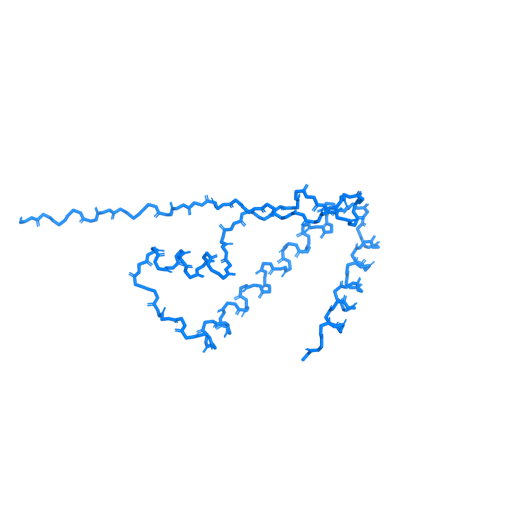10 -0.907 1.00 88.50 85 ASP A N 1
ATOM 671 C CA . ASP A 1 85 ? -16.236 -16.336 -1.317 1.00 88.50 85 ASP A CA 1
ATOM 672 C C . ASP A 1 85 ? -14.793 -16.300 -1.850 1.00 88.50 85 ASP A C 1
ATOM 674 O O . ASP A 1 85 ? -14.050 -17.282 -1.758 1.00 88.50 85 ASP A O 1
ATOM 678 N N . VAL A 1 86 ? -14.386 -15.166 -2.425 1.00 75.69 86 VAL A N 1
ATOM 679 C CA . VAL A 1 86 ? -13.063 -14.947 -3.016 1.00 75.69 86 VAL A CA 1
ATOM 680 C C . VAL A 1 86 ? -12.592 -13.515 -2.764 1.00 75.69 86 VAL A C 1
ATOM 682 O O . VAL A 1 86 ? -13.382 -12.614 -2.510 1.00 75.69 86 VAL A O 1
ATOM 685 N N . THR A 1 87 ? -11.277 -13.294 -2.818 1.00 81.88 87 THR A N 1
ATOM 686 C CA . THR A 1 87 ? -10.709 -11.943 -2.779 1.00 81.88 87 THR A CA 1
ATOM 687 C C . THR A 1 87 ? -10.514 -11.464 -4.214 1.00 81.88 87 THR A C 1
ATOM 689 O O . THR A 1 87 ? -9.698 -12.024 -4.948 1.00 81.88 87 THR A O 1
ATOM 692 N N . GLU A 1 88 ? -11.236 -10.418 -4.610 1.00 79.44 88 GLU A N 1
ATOM 693 C CA . GLU A 1 88 ? -11.149 -9.790 -5.929 1.00 79.44 88 GLU A CA 1
ATOM 694 C C . GLU A 1 88 ? -10.655 -8.351 -5.805 1.00 79.44 88 GLU A C 1
ATOM 696 O O . GLU A 1 88 ? -11.170 -7.555 -5.019 1.00 79.44 88 GLU A O 1
ATOM 701 N N . ILE A 1 89 ? -9.669 -8.003 -6.629 1.00 78.62 89 ILE A N 1
ATOM 702 C CA . ILE A 1 89 ? -9.097 -6.660 -6.695 1.00 78.62 89 ILE A CA 1
ATOM 703 C C . ILE A 1 89 ? -9.469 -6.042 -8.043 1.00 78.62 89 ILE A C 1
ATOM 705 O O . ILE A 1 89 ? -9.123 -6.566 -9.102 1.00 78.62 89 ILE A O 1
ATOM 709 N N . GLY A 1 90 ? -10.166 -4.912 -7.993 1.00 76.31 90 GLY A N 1
ATOM 710 C CA . GLY A 1 90 ? -10.475 -4.057 -9.126 1.00 76.31 90 GLY A CA 1
ATOM 711 C C . GLY A 1 90 ? -9.312 -3.138 -9.446 1.00 76.31 90 GLY A C 1
ATOM 712 O O . GLY A 1 90 ? -8.715 -2.543 -8.554 1.00 76.31 90 GLY A O 1
ATOM 713 N N . ILE A 1 91 ? -8.989 -3.016 -10.731 1.00 69.88 91 ILE A N 1
ATOM 714 C CA . ILE A 1 91 ? -7.921 -2.141 -11.211 1.00 69.88 91 ILE A CA 1
ATOM 715 C C . ILE A 1 91 ? -8.486 -1.289 -12.347 1.00 69.88 91 ILE A C 1
ATOM 717 O O . ILE A 1 91 ? -8.828 -1.811 -13.409 1.00 69.88 91 ILE A O 1
ATOM 721 N N . ALA A 1 92 ? -8.569 0.024 -12.137 1.00 74.25 92 ALA A N 1
ATOM 722 C CA . ALA A 1 92 ? -9.002 0.988 -13.142 1.00 74.25 92 ALA A CA 1
ATOM 723 C C . ALA A 1 92 ? -7.850 1.926 -13.525 1.00 74.25 92 ALA A C 1
ATOM 725 O O . ALA A 1 92 ? -7.284 2.633 -12.695 1.00 74.25 92 ALA A O 1
ATOM 726 N N . PHE A 1 93 ? -7.485 1.955 -14.806 1.00 65.56 93 PHE A N 1
ATOM 727 C CA . PHE A 1 93 ? -6.373 2.782 -15.280 1.00 65.56 93 PHE A CA 1
ATOM 728 C C . PHE A 1 93 ? -6.799 4.237 -15.466 1.00 65.56 93 PHE A C 1
ATOM 730 O O . PHE A 1 93 ? -7.653 4.542 -16.298 1.00 65.56 93 PHE A O 1
ATOM 737 N N . LEU A 1 94 ? -6.170 5.145 -14.713 1.00 64.06 94 LEU A N 1
ATOM 738 C CA . LEU A 1 94 ? -6.651 6.521 -14.564 1.00 64.06 94 LEU A CA 1
ATOM 739 C C . LEU A 1 94 ? -6.486 7.392 -15.823 1.00 64.06 94 LEU A C 1
ATOM 741 O O . LEU A 1 94 ? -7.249 8.342 -16.000 1.00 64.06 94 LEU A O 1
ATOM 745 N N . LYS A 1 95 ? -5.539 7.100 -16.732 1.00 58.62 95 LYS A N 1
ATOM 746 C CA . LYS A 1 95 ? -5.511 7.709 -18.080 1.00 58.62 95 LYS A CA 1
ATOM 747 C C . LYS A 1 95 ? -4.440 7.129 -19.001 1.00 58.62 95 LYS A C 1
ATOM 749 O O . LYS A 1 95 ? -3.309 6.904 -18.588 1.00 58.62 95 LYS A O 1
ATOM 754 N N . LYS A 1 96 ? -4.749 7.081 -20.300 1.00 50.50 96 LYS A N 1
ATOM 755 C CA . LYS A 1 96 ? -3.755 7.127 -21.383 1.00 50.50 96 LYS A CA 1
ATOM 756 C C . LYS A 1 96 ? -3.354 8.593 -21.592 1.00 50.50 96 LYS A C 1
ATOM 758 O O . LYS A 1 96 ? -4.204 9.400 -21.965 1.00 50.50 96 LYS A O 1
ATOM 763 N N . ILE A 1 97 ? -2.094 8.966 -21.356 1.00 49.47 97 ILE A N 1
ATOM 764 C CA . ILE A 1 97 ? -1.607 10.303 -21.736 1.00 49.47 97 ILE A CA 1
ATOM 765 C C . ILE A 1 97 ? -1.613 10.386 -23.271 1.00 49.47 97 ILE A C 1
ATOM 767 O O . ILE A 1 97 ? -0.862 9.683 -23.948 1.00 49.47 97 ILE A O 1
ATOM 771 N N . GLU A 1 98 ? -2.486 11.220 -23.842 1.00 44.47 98 GLU A N 1
ATOM 772 C CA . GLU A 1 98 ? -2.509 11.477 -25.283 1.00 44.47 98 GLU A CA 1
ATOM 773 C C . GLU A 1 98 ? -1.198 12.145 -25.717 1.00 44.47 98 GLU A C 1
ATOM 775 O O . GLU A 1 98 ? -0.899 13.289 -25.368 1.00 44.47 98 GLU A O 1
ATOM 780 N N . THR A 1 99 ? -0.396 11.434 -26.509 1.00 38.28 99 THR A N 1
ATOM 781 C CA . THR A 1 99 ? 0.782 12.010 -27.156 1.00 38.28 99 THR A CA 1
ATOM 782 C C . THR A 1 99 ? 0.318 12.986 -28.235 1.00 38.28 99 THR A C 1
ATOM 784 O O . THR A 1 99 ? -0.181 12.589 -2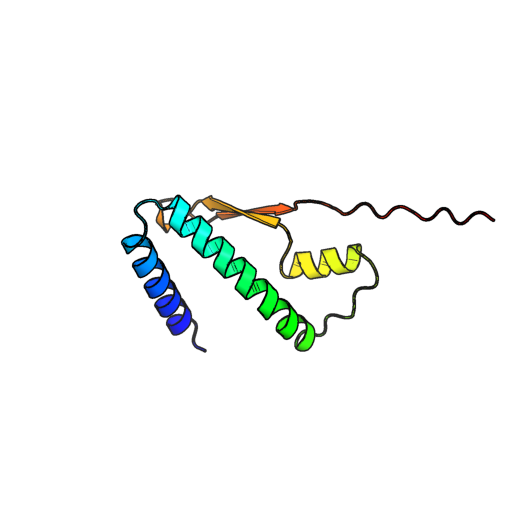9.290 1.00 38.28 99 THR A O 1
ATOM 787 N N . ARG A 1 100 ? 0.480 14.294 -27.990 1.00 40.03 100 ARG A N 1
ATOM 788 C CA . ARG A 1 100 ? 0.314 15.317 -29.033 1.00 40.03 100 ARG A CA 1
ATOM 789 C C . ARG A 1 100 ? 1.293 15.009 -30.167 1.00 40.03 100 ARG A C 1
ATOM 791 O O . ARG A 1 100 ? 2.495 15.231 -30.037 1.00 40.03 100 ARG A O 1
ATOM 798 N N . LYS A 1 101 ? 0.776 14.487 -31.283 1.00 43.44 101 LYS A N 1
ATOM 799 C CA . LYS A 1 101 ? 1.530 14.281 -32.524 1.00 43.44 101 LYS A CA 1
ATOM 800 C C . LYS A 1 101 ? 2.124 15.623 -32.962 1.00 43.44 101 LYS A C 1
ATOM 802 O O . LYS A 1 101 ? 1.391 16.519 -33.374 1.00 43.44 101 LYS A O 1
ATOM 807 N N . HIS A 1 102 ? 3.445 15.762 -32.875 1.00 43.28 102 HIS A N 1
ATOM 808 C CA . HIS A 1 102 ? 4.161 16.877 -33.486 1.00 43.28 102 HIS A CA 1
ATOM 809 C C . HIS A 1 102 ? 4.004 16.752 -35.007 1.00 43.28 102 HIS A C 1
ATOM 811 O O . HIS A 1 102 ? 4.544 15.839 -35.634 1.00 43.28 102 HIS A O 1
ATOM 817 N N . LYS A 1 103 ? 3.196 17.637 -35.594 1.00 48.78 103 LYS A N 1
ATOM 818 C CA . LYS A 1 103 ? 3.019 17.760 -37.041 1.00 48.78 103 LYS A CA 1
ATOM 819 C C . LYS A 1 103 ? 4.332 18.313 -37.606 1.00 48.78 103 LYS A C 1
ATOM 821 O O . LYS A 1 103 ? 4.615 19.500 -37.482 1.00 48.78 103 LYS A O 1
ATOM 826 N N . ARG A 1 104 ? 5.174 17.437 -38.157 1.00 47.00 104 ARG A N 1
ATOM 827 C CA . ARG A 1 104 ? 6.369 17.821 -38.917 1.00 47.00 104 ARG A CA 1
ATOM 828 C C . ARG A 1 104 ? 5.877 18.393 -40.251 1.00 47.00 104 ARG A C 1
ATOM 830 O O . ARG A 1 104 ? 5.455 17.629 -41.115 1.00 47.00 104 ARG A O 1
ATOM 837 N N . ASN A 1 105 ? 5.838 19.720 -40.375 1.00 43.75 105 ASN A N 1
ATOM 838 C CA . ASN A 1 105 ? 5.626 20.363 -41.670 1.00 43.75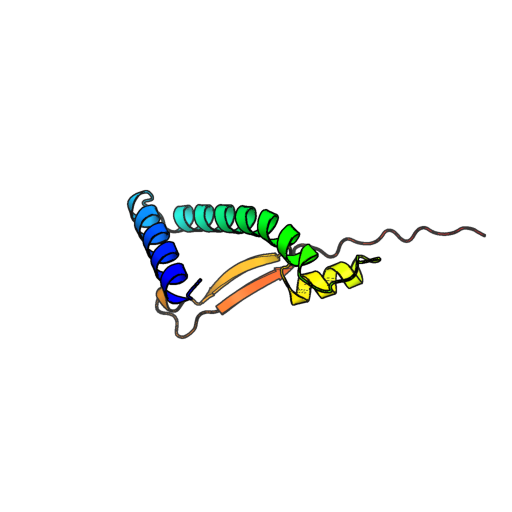 105 ASN A CA 1
ATOM 839 C C . ASN A 1 105 ? 6.894 20.211 -42.518 1.00 43.75 105 ASN A C 1
ATOM 841 O O . ASN A 1 105 ? 8.010 20.287 -42.001 1.00 43.75 105 ASN A O 1
ATOM 845 N N . LYS A 1 106 ? 6.645 19.904 -43.789 1.00 47.25 106 LYS A N 1
ATOM 846 C CA . LYS A 1 106 ? 7.590 19.702 -44.885 1.00 47.25 106 LYS A CA 1
ATOM 847 C C . LYS A 1 106 ? 8.238 21.016 -45.306 1.00 47.25 106 LYS A C 1
ATOM 849 O O . LYS A 1 106 ? 7.541 22.048 -45.195 1.00 47.25 106 LYS A O 1
#